Protein AF-A0A4R3KTJ0-F1 (afdb_monomer_lite)

pLDDT: mean 75.49, std 19.58, range [27.88, 95.38]

Sequence (152 aa):
MKSRFAFLLSRRFVFFYEKYPELHIVAAGSLLEFALEEVPSFGVGRVRSVFVYPLSFNEYLRAAGENGLLSLKLKASADRPLPEPVHAKLLDHFKRFLVLGGMPEVIKVYLKSKDLIACGRALDDLITSLKADFAKYKRQYLFYGLRKYSIQ

Structure (mmCIF, N/CA/C/O backbone):
data_AF-A0A4R3KTJ0-F1
#
_entry.id   AF-A0A4R3KTJ0-F1
#
loop_
_atom_site.group_PDB
_atom_site.id
_atom_site.type_symbol
_atom_site.label_atom_id
_atom_site.label_alt_id
_atom_site.label_comp_id
_atom_site.label_asym_id
_atom_site.label_entity_id
_atom_site.label_seq_id
_atom_site.pdbx_PDB_ins_code
_atom_site.Cartn_x
_atom_site.Cartn_y
_atom_site.Cartn_z
_atom_site.occupancy
_atom_site.B_iso_or_equiv
_atom_site.auth_seq_id
_atom_site.auth_comp_id
_atom_site.auth_asym_id
_atom_site.auth_atom_id
_atom_site.pdbx_PDB_model_num
ATOM 1 N N . MET A 1 1 ? -16.068 8.708 31.269 1.00 34.16 1 MET A N 1
ATOM 2 C CA . MET A 1 1 ? -16.993 9.426 30.358 1.00 34.16 1 MET A CA 1
ATOM 3 C C . MET A 1 1 ? -16.898 8.978 28.885 1.00 34.16 1 MET A C 1
ATOM 5 O O . MET A 1 1 ? -17.728 9.418 28.104 1.00 34.16 1 MET A O 1
ATOM 9 N N . LYS A 1 2 ? -15.980 8.066 28.495 1.00 34.94 2 LYS A N 1
ATOM 10 C CA . LYS A 1 2 ? -15.863 7.545 27.111 1.00 34.94 2 LYS A CA 1
ATOM 11 C C . LYS A 1 2 ? -16.347 6.104 26.878 1.00 34.94 2 LYS A C 1
ATOM 13 O O . LYS A 1 2 ? -16.703 5.798 25.757 1.00 34.94 2 LYS A O 1
ATOM 18 N N . SER A 1 3 ? -16.560 5.301 27.924 1.00 27.88 3 SER A N 1
ATOM 19 C CA . SER A 1 3 ? -17.285 4.010 27.825 1.00 27.88 3 SER A CA 1
ATOM 20 C C . SER A 1 3 ? -18.744 4.160 27.331 1.00 27.88 3 SER A C 1
ATOM 22 O O . SER A 1 3 ? -19.376 3.209 26.886 1.00 27.88 3 SER A O 1
ATOM 24 N N . ARG A 1 4 ? -19.283 5.387 27.331 1.00 31.39 4 ARG A N 1
ATOM 25 C CA . ARG A 1 4 ? -20.566 5.713 26.695 1.00 31.39 4 ARG A CA 1
ATOM 26 C C . ARG A 1 4 ? -20.474 5.872 25.170 1.00 31.39 4 ARG A C 1
ATOM 28 O O . ARG A 1 4 ? -21.521 5.886 24.541 1.00 31.39 4 ARG A O 1
ATOM 35 N N . PHE A 1 5 ? -19.289 6.010 24.571 1.00 34.16 5 PHE A N 1
ATOM 36 C CA . PHE A 1 5 ? -19.129 6.404 23.164 1.00 34.16 5 PHE A CA 1
ATOM 37 C C . PHE A 1 5 ? -19.341 5.234 22.189 1.00 34.16 5 PHE A C 1
ATOM 39 O O . PHE A 1 5 ? -20.129 5.381 21.254 1.00 34.16 5 PHE A O 1
ATOM 46 N N . ALA A 1 6 ? -18.774 4.054 22.464 1.00 36.84 6 ALA A N 1
ATOM 47 C CA . ALA A 1 6 ? -19.054 2.835 21.696 1.00 36.84 6 ALA A CA 1
ATOM 48 C C . ALA A 1 6 ? -20.533 2.404 21.811 1.00 36.84 6 ALA A C 1
ATOM 50 O O . ALA A 1 6 ? -21.174 2.062 20.815 1.00 36.84 6 ALA A O 1
ATOM 51 N N . PHE A 1 7 ? -21.126 2.539 23.005 1.00 37.97 7 PHE A N 1
ATOM 52 C CA . PHE A 1 7 ? -22.554 2.279 23.243 1.00 37.97 7 PHE A CA 1
ATOM 53 C C . PHE A 1 7 ? -23.489 3.305 22.568 1.00 37.97 7 PHE A C 1
ATOM 55 O O . PHE A 1 7 ? -24.570 2.954 22.093 1.00 37.97 7 PHE A O 1
ATOM 62 N N . LEU A 1 8 ? -23.095 4.583 22.494 1.00 40.41 8 LEU A N 1
ATOM 63 C CA . LEU A 1 8 ? -23.853 5.613 21.771 1.00 40.41 8 LEU A CA 1
ATOM 64 C C . LEU A 1 8 ? -23.789 5.416 20.254 1.00 40.41 8 LEU A C 1
ATOM 66 O O . LEU A 1 8 ? -24.768 5.722 19.579 1.00 40.41 8 LEU A O 1
ATOM 70 N N . LEU A 1 9 ? -22.674 4.913 19.719 1.00 50.03 9 LEU A N 1
ATOM 71 C CA . LEU A 1 9 ? -22.536 4.613 18.293 1.00 50.03 9 LEU A CA 1
ATOM 72 C C . LEU A 1 9 ? -23.415 3.428 17.881 1.00 50.03 9 LEU A C 1
ATOM 74 O O . LEU A 1 9 ? -24.170 3.565 16.922 1.00 50.03 9 LEU A O 1
ATOM 78 N N . SER A 1 10 ? -23.423 2.322 18.635 1.00 54.62 10 SER A N 1
ATOM 79 C CA . SER A 1 10 ? -24.282 1.169 18.313 1.00 54.62 10 SER A CA 1
ATOM 80 C C . SER A 1 10 ? -25.774 1.523 18.342 1.00 54.62 10 SER A C 1
ATOM 82 O O . SER A 1 10 ? -26.499 1.200 17.401 1.00 54.62 10 SER A O 1
ATOM 84 N N . ARG A 1 11 ? -26.233 2.279 19.350 1.00 53.25 11 ARG A N 1
ATOM 85 C CA . ARG A 1 11 ? -27.620 2.776 19.407 1.00 53.25 11 ARG A CA 1
ATOM 86 C C . ARG A 1 11 ? -27.955 3.758 18.290 1.00 53.25 11 ARG A C 1
ATOM 88 O O . ARG A 1 11 ? -29.089 3.763 17.824 1.00 53.25 11 ARG A O 1
ATOM 95 N N . ARG A 1 12 ? -26.996 4.576 17.847 1.00 57.97 12 ARG A N 1
ATOM 96 C CA . ARG A 1 12 ? -27.197 5.501 16.724 1.00 57.97 12 ARG A CA 1
ATOM 97 C C . ARG A 1 12 ? -27.305 4.766 15.394 1.00 57.97 12 ARG A C 1
ATOM 99 O O . ARG A 1 12 ? -28.206 5.096 14.637 1.00 57.97 12 ARG A O 1
ATOM 106 N N . PHE A 1 13 ? -26.473 3.756 15.127 1.00 62.22 13 PHE A N 1
ATOM 107 C CA . PHE A 1 13 ? -26.614 2.951 13.904 1.00 62.22 13 PHE A CA 1
ATOM 108 C C . PHE A 1 13 ? -27.959 2.222 13.856 1.00 62.22 13 PHE A C 1
ATOM 110 O O . PHE A 1 13 ? -28.608 2.228 12.817 1.00 62.22 13 PHE A O 1
ATOM 117 N N . VAL A 1 14 ? -28.414 1.672 14.987 1.00 63.75 14 VAL A N 1
ATOM 118 C CA . VAL A 1 14 ? -29.754 1.068 15.090 1.00 63.75 14 VAL A CA 1
ATOM 119 C C . VAL A 1 14 ? -30.852 2.114 14.870 1.00 63.75 14 VAL A C 1
ATOM 121 O O . VAL A 1 14 ? -31.761 1.872 14.086 1.00 63.75 14 VAL A O 1
ATOM 124 N N . PHE A 1 15 ? -30.741 3.298 15.481 1.00 65.38 15 PHE A N 1
ATOM 125 C CA . PHE A 1 15 ? -31.699 4.392 15.288 1.00 65.38 15 PHE A CA 1
ATOM 126 C C . PHE A 1 15 ? -31.805 4.831 13.825 1.00 65.38 15 PHE A C 1
ATOM 128 O O . PHE A 1 15 ? -32.910 5.008 13.322 1.00 65.38 15 PHE A O 1
ATOM 135 N N . PHE A 1 16 ? -30.676 5.005 13.134 1.00 66.62 16 PHE A N 1
ATOM 136 C CA . PHE A 1 16 ? -30.691 5.376 11.722 1.00 66.62 16 PHE A CA 1
ATOM 137 C C . PHE A 1 16 ? -31.278 4.268 10.847 1.00 66.62 16 PHE A C 1
ATOM 139 O O . PHE A 1 16 ? -32.068 4.572 9.963 1.00 66.62 16 PHE A O 1
ATOM 146 N N . TYR A 1 17 ? -30.959 3.004 11.136 1.00 66.88 17 TYR A N 1
ATOM 147 C CA . TYR A 1 17 ? -31.537 1.866 10.425 1.00 66.88 17 TYR A CA 1
ATOM 148 C C . TYR A 1 17 ? -33.064 1.777 10.601 1.00 66.88 17 TYR A C 1
ATOM 150 O O . TYR A 1 17 ? -33.771 1.454 9.653 1.00 66.88 17 TYR A O 1
ATOM 158 N N . GLU A 1 18 ? -33.588 2.078 11.794 1.00 67.31 18 GLU A N 1
ATOM 159 C CA . GLU A 1 18 ? -35.033 2.038 12.071 1.00 67.31 18 GLU A CA 1
ATOM 160 C C . GLU A 1 18 ? -35.799 3.258 11.538 1.00 67.31 18 GLU A C 1
ATOM 162 O O . GLU A 1 18 ? -36.952 3.126 11.136 1.00 67.31 18 GLU A O 1
ATOM 167 N N . LYS A 1 19 ? -35.195 4.452 11.566 1.00 73.88 19 LYS A N 1
ATOM 168 C CA . LYS A 1 19 ? -35.871 5.710 11.200 1.00 73.88 19 LYS A CA 1
ATOM 169 C C . LYS A 1 19 ? -35.706 6.100 9.731 1.00 73.88 19 LYS A C 1
ATOM 171 O O . LYS A 1 19 ? -36.577 6.799 9.228 1.00 73.88 19 LYS A O 1
ATOM 176 N N . TYR A 1 20 ? -34.613 5.690 9.086 1.00 76.81 20 TYR A N 1
ATOM 177 C CA . TYR A 1 20 ? -34.241 6.088 7.723 1.00 76.81 20 TYR A CA 1
ATOM 178 C C . TYR A 1 20 ? -33.594 4.908 6.973 1.00 76.81 20 TYR A C 1
ATOM 180 O O . TYR A 1 20 ? -32.378 4.901 6.755 1.00 76.81 20 TYR A O 1
ATOM 188 N N . PRO A 1 21 ? -34.377 3.875 6.609 1.00 73.25 21 PRO A N 1
ATOM 189 C CA . PRO A 1 21 ? -33.859 2.658 5.979 1.00 73.25 21 PRO A CA 1
ATOM 190 C C . PRO A 1 21 ? -33.209 2.897 4.604 1.00 73.25 21 PRO A C 1
ATOM 192 O O . PRO A 1 21 ? -32.404 2.082 4.158 1.00 73.25 21 PRO A O 1
ATOM 195 N N . GLU A 1 22 ? -33.517 4.010 3.938 1.00 80.38 22 GLU A N 1
ATOM 196 C CA . GLU A 1 22 ? -32.898 4.435 2.679 1.00 80.38 22 GLU A CA 1
ATOM 197 C C . GLU A 1 22 ? -31.448 4.938 2.822 1.00 80.38 22 GLU A C 1
ATOM 199 O O . GLU A 1 22 ? -30.750 5.095 1.818 1.00 80.38 22 GLU A O 1
ATOM 204 N N . LEU A 1 23 ? -30.964 5.192 4.045 1.00 77.75 23 LEU A N 1
ATOM 205 C CA . LEU A 1 23 ? -29.636 5.757 4.272 1.00 77.75 23 LEU A CA 1
ATOM 206 C C . LEU A 1 23 ? -28.575 4.665 4.487 1.00 77.75 23 LEU A C 1
ATOM 208 O O . LEU A 1 23 ? -28.553 3.966 5.500 1.00 77.75 23 LEU A O 1
ATOM 212 N N . HIS A 1 24 ? -27.615 4.576 3.567 1.00 78.81 24 HIS A N 1
ATOM 213 C CA . HIS A 1 24 ? -26.441 3.720 3.739 1.00 78.81 24 HIS A CA 1
ATOM 214 C C . HIS A 1 24 ? -25.394 4.400 4.626 1.00 78.81 24 HIS A C 1
ATOM 216 O O . HIS A 1 24 ? -24.855 5.450 4.274 1.00 78.81 24 HIS A O 1
ATOM 222 N N . ILE A 1 25 ? -25.071 3.783 5.764 1.00 77.12 25 ILE A N 1
ATOM 223 C CA . ILE A 1 25 ? -24.090 4.318 6.712 1.00 77.12 25 ILE A CA 1
ATOM 224 C C . ILE A 1 25 ? -22.831 3.457 6.717 1.00 77.12 25 ILE A C 1
ATOM 226 O O . ILE A 1 25 ? -22.893 2.243 6.906 1.00 77.12 25 ILE A O 1
ATOM 230 N N . VAL A 1 26 ? -21.680 4.113 6.571 1.00 79.31 26 VAL A N 1
ATOM 231 C CA . VAL A 1 26 ? -20.355 3.502 6.702 1.00 79.31 26 VAL A CA 1
ATOM 232 C C . VAL A 1 26 ? -19.600 4.219 7.811 1.00 79.31 26 VAL A C 1
ATOM 234 O O . VAL A 1 26 ? -19.523 5.446 7.827 1.00 79.31 26 VAL A O 1
ATOM 237 N N . ALA A 1 27 ? -19.035 3.453 8.738 1.00 74.69 27 ALA A N 1
ATOM 238 C CA . ALA A 1 27 ? -18.188 3.968 9.802 1.00 74.69 27 ALA A CA 1
ATOM 239 C C . ALA A 1 27 ? -16.828 3.276 9.767 1.00 74.69 27 ALA A C 1
ATOM 241 O O . ALA A 1 27 ? -16.744 2.070 9.540 1.00 74.69 27 ALA A O 1
ATOM 242 N N . ALA A 1 28 ? -15.771 4.049 10.001 1.00 75.56 28 ALA A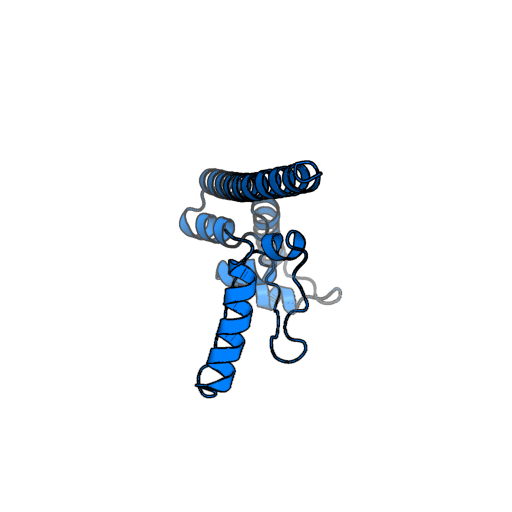 N 1
ATOM 243 C CA . ALA A 1 28 ? -14.403 3.563 10.101 1.00 75.56 28 ALA A CA 1
ATOM 244 C C . ALA A 1 28 ? -13.864 3.866 11.501 1.00 75.56 28 ALA A C 1
ATOM 246 O O . ALA A 1 28 ? -14.146 4.921 12.069 1.00 75.56 28 ALA A O 1
ATOM 247 N N . GLY A 1 29 ? -13.091 2.936 12.050 1.00 70.62 29 GLY A N 1
ATOM 248 C CA . GLY A 1 29 ? -12.498 3.052 13.375 1.00 70.62 29 GLY A CA 1
ATOM 249 C C . GLY A 1 29 ? -11.267 2.164 13.494 1.00 70.62 29 GLY A C 1
ATOM 250 O O . GLY A 1 29 ? -11.078 1.239 12.702 1.00 70.62 29 GLY A O 1
ATOM 251 N N . SER A 1 30 ? -10.414 2.463 14.470 1.00 66.88 30 SER A N 1
ATOM 252 C CA . SER A 1 30 ? -9.237 1.640 14.744 1.00 66.88 30 SER A CA 1
ATOM 253 C C . SER A 1 30 ? -9.656 0.328 15.403 1.00 66.88 30 SER A C 1
ATOM 255 O O . SER A 1 30 ? -10.422 0.329 16.367 1.00 66.88 30 SER A O 1
ATOM 257 N N . LEU A 1 31 ? -9.096 -0.792 14.935 1.00 67.56 31 LEU A N 1
ATOM 258 C CA . LEU A 1 31 ? -9.284 -2.112 15.551 1.00 67.56 31 LEU A CA 1
ATOM 259 C C . LEU A 1 31 ? -8.884 -2.117 17.038 1.00 67.56 31 LEU A C 1
ATOM 261 O O . LEU A 1 31 ? -9.398 -2.908 17.824 1.00 67.56 31 LEU A O 1
ATOM 265 N N . LEU A 1 32 ? -7.976 -1.216 17.422 1.00 64.06 32 LEU A N 1
ATOM 266 C CA . LEU A 1 32 ? -7.466 -1.093 18.779 1.00 64.06 32 LEU A CA 1
ATOM 267 C C . LEU A 1 32 ? -8.564 -0.776 19.800 1.00 64.06 32 LEU A C 1
ATOM 269 O O . LEU A 1 32 ? -8.533 -1.300 20.905 1.00 64.06 32 LEU A O 1
ATOM 273 N N . GLU A 1 33 ? -9.545 0.045 19.432 1.00 61.50 33 GLU A N 1
ATOM 274 C CA . GLU A 1 33 ? -10.664 0.396 20.313 1.00 61.50 33 GLU A CA 1
ATOM 275 C C . GLU A 1 33 ? -11.550 -0.831 20.591 1.00 61.50 33 GLU A C 1
ATOM 277 O O . GLU A 1 33 ? -11.966 -1.065 21.723 1.00 61.50 33 GLU A O 1
ATOM 282 N N . PHE A 1 34 ? -11.732 -1.677 19.573 1.00 58.75 34 PHE A N 1
ATOM 283 C CA . PHE A 1 34 ? -12.480 -2.934 19.647 1.00 58.75 34 PHE A CA 1
ATOM 284 C C . PHE A 1 34 ? -11.765 -4.028 20.444 1.00 58.75 34 PHE A C 1
ATOM 286 O O . PHE A 1 34 ? -12.411 -4.800 21.141 1.00 58.75 34 PHE A O 1
ATOM 293 N N . ALA A 1 35 ? -10.440 -4.124 20.311 1.00 58.41 35 ALA A N 1
ATOM 294 C CA . ALA A 1 35 ? -9.639 -5.123 21.017 1.00 58.41 35 ALA A CA 1
ATOM 295 C C . ALA A 1 35 ? -9.481 -4.804 22.512 1.00 58.41 35 ALA A C 1
ATOM 297 O O . ALA A 1 35 ? -9.119 -5.679 23.294 1.00 58.41 35 ALA A O 1
ATOM 298 N N . LEU A 1 36 ? -9.703 -3.543 22.890 1.00 54.62 36 LEU A N 1
ATOM 299 C CA . LEU A 1 36 ? -9.472 -3.045 24.234 1.00 54.62 36 LEU A CA 1
ATOM 300 C C . LEU A 1 36 ? -10.777 -2.919 25.048 1.00 54.62 36 LEU A C 1
ATOM 302 O O . LEU A 1 36 ? -10.821 -3.300 26.222 1.00 54.62 36 LEU A O 1
ATOM 306 N N . GLU A 1 37 ? -11.875 -2.435 24.481 1.00 53.88 37 GLU A N 1
ATOM 307 C CA . GLU A 1 37 ? -13.138 -2.454 25.223 1.00 53.88 37 GLU A CA 1
ATOM 308 C C . GLU A 1 37 ? -13.731 -3.878 25.252 1.00 53.88 37 GLU A C 1
ATOM 310 O O . GLU A 1 37 ? -13.880 -4.516 24.214 1.00 53.88 37 GLU A O 1
ATOM 315 N N . GLU A 1 38 ? -14.116 -4.382 26.436 1.00 46.28 38 GLU A N 1
ATOM 316 C CA . GLU A 1 38 ? -15.081 -5.489 26.541 1.00 46.28 38 GLU A CA 1
ATOM 317 C C . GLU A 1 38 ? -16.416 -4.966 26.005 1.00 46.28 38 GLU A C 1
ATOM 319 O O . GLU A 1 38 ? -17.259 -4.472 26.759 1.00 46.28 38 GLU A O 1
ATOM 324 N N . VAL A 1 39 ? -16.582 -4.946 24.681 1.00 52.50 39 VAL A N 1
ATOM 325 C CA . VAL A 1 39 ? -17.787 -4.360 24.108 1.00 52.50 39 VAL A CA 1
ATOM 326 C C . VAL A 1 39 ? -18.948 -5.325 24.346 1.00 52.50 39 VAL A C 1
ATOM 328 O O . VAL A 1 39 ? -18.897 -6.464 23.871 1.00 52.50 39 VAL A O 1
ATOM 331 N N . PRO A 1 40 ? -20.018 -4.909 25.051 1.00 48.59 40 PRO A N 1
ATOM 332 C CA . PRO A 1 40 ? -21.193 -5.747 25.183 1.00 48.59 40 PRO A CA 1
ATOM 333 C C . PRO A 1 40 ? -21.805 -5.940 23.795 1.00 48.59 40 PRO A C 1
ATOM 335 O O . PRO A 1 40 ? -21.995 -4.964 23.074 1.00 48.59 40 PRO A O 1
ATOM 338 N N . SER A 1 41 ? -22.077 -7.204 23.446 1.00 47.72 41 SER A N 1
ATOM 339 C CA . SER A 1 41 ? -22.847 -7.689 22.287 1.00 47.72 41 SER A CA 1
ATOM 340 C C . SER A 1 41 ? -23.190 -6.594 21.258 1.00 47.72 41 SER A C 1
ATOM 342 O O . SER A 1 41 ? -24.250 -5.960 21.316 1.00 47.72 41 SER A O 1
ATOM 344 N N . PHE A 1 42 ? -22.294 -6.374 20.292 1.00 54.72 42 PHE A N 1
ATOM 345 C CA . PHE A 1 42 ? -22.628 -5.626 19.080 1.00 54.72 42 PHE A CA 1
ATOM 346 C C . PHE A 1 42 ? -23.795 -6.332 18.386 1.00 54.72 42 PHE A C 1
ATOM 348 O O . PHE A 1 42 ? -23.750 -7.547 18.222 1.00 54.72 42 PHE A O 1
ATOM 355 N N . GLY A 1 43 ? -24.839 -5.582 18.014 1.00 50.16 43 GLY A N 1
ATOM 356 C CA . GLY A 1 43 ? -26.089 -6.112 17.460 1.00 50.16 43 GLY A CA 1
ATOM 357 C C . GLY A 1 43 ? -25.858 -7.137 16.349 1.00 50.16 43 GLY A C 1
ATOM 358 O O . GLY A 1 43 ? -25.623 -6.779 15.193 1.00 50.16 43 GLY A O 1
ATOM 359 N N . VAL A 1 44 ? -25.924 -8.415 16.721 1.00 49.94 44 VAL A N 1
ATOM 360 C CA . VAL A 1 44 ? -25.616 -9.542 15.842 1.00 49.94 44 VAL A CA 1
ATOM 361 C C . VAL A 1 44 ? -26.614 -9.528 14.680 1.00 49.94 44 VAL A C 1
ATOM 363 O O . VAL A 1 44 ? -27.822 -9.414 14.891 1.00 49.94 44 VAL A O 1
ATOM 366 N N . GLY A 1 45 ? -26.107 -9.564 13.445 1.00 57.41 45 GLY A N 1
ATOM 367 C CA . GLY A 1 45 ? -26.915 -9.632 12.219 1.00 57.41 45 GLY A CA 1
ATOM 368 C C . GLY A 1 45 ? -27.282 -8.302 11.540 1.00 57.41 45 GLY A C 1
ATOM 369 O O . GLY A 1 45 ? -27.848 -8.348 10.454 1.00 57.41 45 GLY A O 1
ATOM 370 N N . ARG A 1 46 ? -26.956 -7.128 12.112 1.00 62.75 46 ARG A N 1
ATOM 371 C CA . ARG A 1 46 ? -27.291 -5.806 11.513 1.00 62.75 46 ARG A CA 1
ATOM 372 C C . ARG A 1 46 ? -26.089 -4.967 11.074 1.00 62.75 46 ARG A C 1
ATOM 374 O O . ARG A 1 46 ? -26.263 -3.937 10.433 1.00 62.75 46 ARG A O 1
ATOM 381 N N . VAL A 1 47 ? -24.875 -5.394 11.412 1.00 65.25 47 VAL A N 1
ATOM 382 C CA . VAL A 1 47 ? -23.629 -4.693 11.078 1.00 65.25 47 VAL A CA 1
ATOM 383 C C . VAL A 1 47 ? -22.690 -5.669 10.380 1.00 65.25 47 VAL A C 1
ATOM 385 O O . VAL A 1 47 ? -22.459 -6.771 10.877 1.00 65.25 47 VAL A O 1
ATOM 388 N N . ARG A 1 48 ? -22.142 -5.261 9.231 1.00 67.25 48 ARG A N 1
ATOM 389 C CA . ARG A 1 48 ? -21.067 -5.982 8.543 1.00 67.25 48 ARG A CA 1
ATOM 390 C C . ARG A 1 48 ? -19.753 -5.243 8.774 1.00 67.25 48 ARG A C 1
ATOM 392 O O . ARG A 1 48 ? -19.602 -4.109 8.330 1.00 67.25 48 ARG A O 1
ATOM 399 N N . SER A 1 49 ? -18.805 -5.910 9.421 1.00 70.88 49 SER A N 1
ATOM 400 C CA . SER A 1 49 ? -17.439 -5.408 9.580 1.00 70.88 49 SER A CA 1
ATOM 401 C C . SER A 1 49 ? -16.571 -5.845 8.402 1.00 70.88 49 SER A C 1
ATOM 403 O O . SER A 1 49 ? -16.640 -6.996 7.972 1.00 70.88 49 SER A O 1
ATOM 405 N N . VAL A 1 50 ? -15.747 -4.932 7.889 1.00 77.50 50 VAL A N 1
ATOM 406 C CA . VAL A 1 50 ? -14.736 -5.207 6.860 1.00 77.50 50 VAL A CA 1
ATOM 407 C C . VAL A 1 50 ? -13.386 -4.748 7.393 1.00 77.50 50 VAL A C 1
ATOM 409 O O . VAL A 1 50 ? -13.259 -3.617 7.861 1.00 77.50 50 VAL A O 1
ATOM 412 N N . PHE A 1 51 ? -12.384 -5.622 7.330 1.00 77.62 51 PHE A N 1
ATOM 413 C CA . PHE A 1 51 ? -11.020 -5.297 7.736 1.00 77.62 51 PHE A CA 1
ATOM 414 C C . PHE A 1 51 ? -10.227 -4.776 6.540 1.00 77.62 51 PHE A C 1
ATOM 416 O O . PHE A 1 51 ? -10.241 -5.377 5.466 1.00 77.62 51 PHE A O 1
ATOM 423 N N . VAL A 1 52 ? -9.541 -3.651 6.737 1.00 83.25 52 VAL A N 1
ATOM 424 C CA . VAL A 1 52 ? -8.676 -3.034 5.729 1.00 83.25 52 VAL A CA 1
ATOM 425 C C . VAL A 1 52 ? -7.226 -3.313 6.100 1.00 83.25 52 VAL A C 1
ATOM 427 O O . VAL A 1 52 ? -6.825 -3.104 7.245 1.00 83.25 52 VAL A O 1
ATOM 430 N N . TYR A 1 53 ? -6.449 -3.776 5.126 1.00 87.12 53 TYR A N 1
ATOM 431 C CA . TYR A 1 53 ? -5.044 -4.139 5.291 1.00 87.12 53 TYR A CA 1
ATOM 432 C C . TYR A 1 53 ? -4.131 -3.184 4.512 1.00 87.12 53 TYR A C 1
ATOM 434 O O . TYR A 1 53 ? -4.605 -2.471 3.622 1.00 87.12 53 TYR A O 1
ATOM 442 N N . PRO A 1 54 ? -2.822 -3.159 4.827 1.00 90.94 54 PRO A N 1
ATOM 443 C CA . PRO A 1 54 ? -1.834 -2.482 3.996 1.00 90.94 54 PRO A CA 1
ATOM 444 C C . PRO A 1 54 ? -1.875 -2.983 2.546 1.00 90.94 54 PRO A C 1
ATOM 446 O O . PRO A 1 54 ? -2.242 -4.128 2.282 1.00 90.94 54 PRO A O 1
ATOM 449 N N . LEU A 1 55 ? -1.457 -2.125 1.618 1.00 93.25 55 LEU A N 1
ATOM 450 C CA . LEU A 1 55 ? -1.416 -2.424 0.192 1.00 93.25 55 LEU A CA 1
ATOM 451 C C . LEU A 1 55 ? -0.518 -3.631 -0.086 1.00 93.25 55 LEU A C 1
ATOM 453 O O . LEU A 1 55 ? 0.617 -3.720 0.389 1.00 93.25 55 LEU A O 1
ATOM 457 N N . SER A 1 56 ? -1.014 -4.530 -0.926 1.00 94.69 56 SER A N 1
ATOM 458 C CA . SER A 1 56 ? -0.227 -5.597 -1.529 1.00 94.69 56 SER A CA 1
ATOM 459 C C . SER A 1 56 ? 0.728 -5.050 -2.594 1.00 94.69 56 SER A C 1
ATOM 461 O O . SER A 1 56 ? 0.535 -3.964 -3.147 1.00 94.69 56 SER A O 1
ATOM 463 N N . PHE A 1 57 ? 1.731 -5.845 -2.971 1.00 94.69 57 PHE A N 1
ATOM 464 C CA . PHE A 1 57 ? 2.657 -5.462 -4.041 1.00 94.69 57 PHE A CA 1
ATOM 465 C C . PHE A 1 57 ? 1.943 -5.183 -5.378 1.00 94.69 57 PHE A C 1
ATOM 467 O O . PHE A 1 57 ? 2.316 -4.268 -6.110 1.00 94.69 57 PHE A O 1
ATOM 474 N N . ASN A 1 58 ? 0.880 -5.931 -5.689 1.00 94.75 58 ASN A N 1
ATOM 475 C CA . ASN A 1 58 ? 0.096 -5.712 -6.907 1.00 94.75 58 ASN A CA 1
ATOM 476 C C . ASN A 1 58 ? -0.622 -4.351 -6.881 1.00 94.75 58 ASN A C 1
ATOM 478 O O . ASN A 1 58 ? -0.665 -3.653 -7.894 1.00 94.75 58 ASN A O 1
ATOM 482 N N . GLU A 1 59 ? -1.174 -3.966 -5.729 1.00 94.56 59 GLU A N 1
ATOM 483 C CA . GLU A 1 59 ? -1.829 -2.667 -5.552 1.00 94.56 59 GLU A CA 1
ATOM 484 C C . GLU A 1 59 ? -0.818 -1.523 -5.561 1.00 94.56 59 GLU A C 1
ATOM 486 O O . GLU A 1 59 ? -1.096 -0.479 -6.146 1.00 94.56 59 GLU A O 1
ATOM 491 N N . TYR A 1 60 ? 0.380 -1.736 -5.009 1.00 95.38 60 TYR A N 1
ATOM 492 C CA . TYR A 1 60 ? 1.498 -0.807 -5.152 1.00 95.38 60 TYR A CA 1
ATOM 493 C C . TYR A 1 60 ? 1.863 -0.580 -6.626 1.00 95.38 60 TYR A C 1
ATOM 495 O O . TYR A 1 60 ? 1.967 0.570 -7.048 1.00 95.38 60 TYR A O 1
ATOM 503 N N . LEU A 1 61 ? 2.006 -1.642 -7.431 1.00 94.81 61 LEU A N 1
ATOM 504 C CA . LEU A 1 61 ? 2.300 -1.509 -8.866 1.00 94.81 61 LEU A CA 1
ATOM 505 C C . LEU A 1 61 ? 1.203 -0.720 -9.592 1.00 94.81 61 LEU A C 1
ATOM 507 O O . LEU A 1 61 ? 1.506 0.152 -10.406 1.00 94.81 61 LEU A O 1
ATOM 511 N N . ARG A 1 62 ? -0.069 -0.972 -9.258 1.00 94.50 62 ARG A N 1
ATOM 512 C CA . ARG A 1 62 ? -1.201 -0.204 -9.793 1.00 94.50 62 ARG A CA 1
ATOM 513 C C . ARG A 1 62 ? -1.140 1.268 -9.370 1.00 94.50 62 ARG A C 1
ATOM 515 O O . ARG A 1 62 ? -1.305 2.141 -10.217 1.00 94.50 62 ARG A O 1
ATOM 522 N N . ALA A 1 63 ? -0.863 1.552 -8.097 1.00 92.88 63 ALA A N 1
ATOM 523 C CA . ALA A 1 63 ? -0.721 2.913 -7.577 1.00 92.88 63 ALA A CA 1
ATOM 524 C C . ALA A 1 63 ? 0.476 3.657 -8.196 1.00 92.88 63 ALA A C 1
ATOM 526 O O . ALA A 1 63 ? 0.407 4.862 -8.417 1.00 92.88 63 ALA A O 1
ATOM 527 N N . ALA A 1 64 ? 1.550 2.938 -8.528 1.00 91.62 64 ALA A N 1
ATOM 528 C CA . ALA A 1 64 ? 2.724 3.473 -9.210 1.00 91.62 64 ALA A CA 1
ATOM 529 C C . ALA A 1 64 ? 2.508 3.733 -10.715 1.00 91.62 64 ALA A C 1
ATOM 531 O O . ALA A 1 64 ? 3.417 4.241 -11.367 1.00 91.62 64 ALA A O 1
ATOM 532 N N . GLY A 1 65 ? 1.338 3.393 -11.271 1.00 93.56 65 GLY A N 1
ATOM 533 C CA . GLY A 1 65 ? 1.026 3.535 -12.698 1.00 93.56 65 GLY A CA 1
ATOM 534 C C . GLY A 1 65 ? 1.542 2.389 -13.577 1.00 93.56 65 GLY A C 1
ATOM 535 O O . GLY A 1 65 ? 1.379 2.412 -14.794 1.00 93.56 65 GLY A O 1
ATOM 536 N N . GLU A 1 66 ? 2.111 1.341 -12.983 1.00 93.69 66 GLU A N 1
ATOM 537 C CA . GLU A 1 66 ? 2.776 0.227 -13.669 1.00 93.69 66 GLU A CA 1
ATOM 538 C C . GLU A 1 66 ? 1.788 -0.906 -14.027 1.00 93.69 66 GLU A C 1
ATOM 540 O O . GLU A 1 66 ? 2.048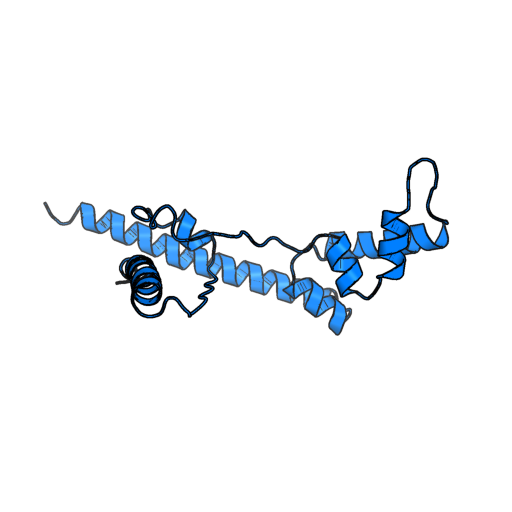 -2.095 -13.826 1.00 93.69 66 GLU A O 1
ATOM 545 N N . ASN A 1 67 ? 0.624 -0.548 -14.587 1.00 93.62 67 ASN A N 1
ATOM 546 C CA . ASN A 1 67 ? -0.436 -1.504 -14.953 1.00 93.62 67 ASN A CA 1
ATOM 547 C C . ASN A 1 67 ? 0.011 -2.514 -16.026 1.00 93.62 67 ASN A C 1
ATOM 549 O O . ASN A 1 67 ? -0.422 -3.671 -16.017 1.00 93.62 67 ASN A O 1
ATOM 553 N N . GLY A 1 68 ? 0.896 -2.095 -16.938 1.00 91.31 68 GLY A N 1
ATOM 554 C CA . GLY A 1 68 ? 1.493 -2.980 -17.942 1.00 91.31 68 GLY A CA 1
ATOM 555 C C . GLY A 1 68 ? 2.380 -4.049 -17.301 1.00 91.31 68 GLY A C 1
ATOM 556 O O . GLY A 1 68 ? 2.226 -5.235 -17.588 1.00 91.31 68 GLY A O 1
ATOM 557 N N . LEU A 1 69 ? 3.236 -3.645 -16.358 1.00 91.44 69 LEU A N 1
ATOM 558 C CA . LEU A 1 69 ? 4.085 -4.558 -15.589 1.00 91.44 69 LEU A CA 1
ATOM 559 C C . LEU A 1 69 ? 3.260 -5.536 -14.755 1.00 91.44 69 LEU A C 1
ATOM 561 O O . LEU A 1 69 ? 3.551 -6.730 -14.750 1.00 91.44 69 LEU A O 1
ATOM 565 N N . LEU A 1 70 ? 2.201 -5.050 -14.103 1.00 94.19 70 LEU A N 1
ATOM 566 C CA . LEU A 1 70 ? 1.268 -5.900 -13.368 1.00 94.19 70 LEU A CA 1
ATOM 567 C C . LEU A 1 70 ? 0.627 -6.949 -14.289 1.00 94.19 70 LEU A C 1
ATOM 569 O O . LEU A 1 70 ? 0.583 -8.126 -13.943 1.00 94.19 70 LEU A O 1
ATOM 573 N N . SER A 1 71 ? 0.181 -6.543 -15.479 1.00 93.31 71 SER A N 1
ATOM 574 C CA . SER A 1 71 ? -0.449 -7.449 -16.446 1.00 93.31 71 SER A CA 1
ATOM 575 C C . SER A 1 71 ? 0.513 -8.528 -16.943 1.00 93.31 71 SER A C 1
ATOM 577 O O . SER A 1 71 ? 0.120 -9.686 -17.068 1.00 93.31 71 SER A O 1
ATOM 579 N N . LEU A 1 72 ? 1.776 -8.174 -17.199 1.00 91.81 72 LEU A N 1
ATOM 580 C CA . LEU A 1 72 ? 2.815 -9.136 -17.577 1.00 91.81 72 LEU A CA 1
ATOM 581 C C . LEU A 1 72 ? 3.128 -10.096 -16.427 1.00 91.81 72 LEU A C 1
ATOM 583 O O . LEU A 1 72 ? 3.166 -11.305 -16.634 1.00 91.81 72 LEU A O 1
ATOM 587 N N . LYS A 1 73 ? 3.260 -9.576 -15.202 1.00 92.06 73 LYS A N 1
ATOM 588 C CA . LYS A 1 73 ? 3.492 -10.371 -13.990 1.00 92.06 73 LYS A CA 1
ATOM 589 C C . LYS A 1 73 ? 2.370 -11.375 -13.722 1.00 92.06 73 LYS A C 1
ATOM 591 O O . LYS A 1 73 ? 2.650 -12.475 -13.268 1.00 92.06 73 LYS A O 1
ATOM 596 N N . LEU A 1 74 ? 1.116 -11.016 -14.000 1.00 91.69 74 LEU A N 1
ATOM 597 C CA . LEU A 1 74 ? -0.038 -11.913 -13.842 1.00 91.69 74 LEU A CA 1
ATOM 598 C C . LEU A 1 74 ? -0.120 -12.999 -14.925 1.00 91.69 74 LEU A C 1
ATOM 600 O O . LEU A 1 74 ? -0.716 -14.042 -14.685 1.00 91.69 74 LEU A O 1
ATOM 604 N N . LYS A 1 75 ? 0.457 -12.758 -16.107 1.00 89.94 75 LYS A N 1
ATOM 605 C CA . LYS A 1 75 ? 0.509 -13.728 -17.215 1.00 89.94 75 LYS A CA 1
ATOM 606 C C . LYS A 1 75 ? 1.720 -14.660 -17.146 1.00 89.94 75 LYS A C 1
ATOM 608 O O . LYS A 1 75 ? 1.764 -15.634 -17.893 1.00 89.94 75 LYS A O 1
ATOM 613 N N . ALA A 1 76 ? 2.700 -14.338 -16.308 1.00 89.31 76 ALA A N 1
ATOM 614 C CA . ALA A 1 76 ? 3.903 -15.132 -16.140 1.00 89.31 76 ALA A CA 1
ATOM 615 C C . ALA A 1 76 ? 3.602 -16.435 -15.388 1.00 89.31 76 ALA A C 1
ATOM 617 O O . ALA A 1 76 ? 2.883 -16.439 -14.388 1.00 89.31 76 ALA A O 1
ATOM 618 N N . SER A 1 77 ? 4.192 -17.530 -15.853 1.00 87.00 77 SER A N 1
ATOM 619 C CA . SER A 1 77 ? 4.156 -18.843 -15.203 1.00 87.00 77 SER A CA 1
ATOM 620 C C . SER A 1 77 ? 5.541 -19.487 -15.268 1.00 87.00 77 SER A C 1
ATOM 622 O O . SER A 1 77 ? 6.433 -18.965 -15.937 1.00 87.00 77 SER A O 1
ATOM 624 N N . ALA A 1 78 ? 5.737 -20.621 -14.591 1.00 82.75 78 ALA A N 1
ATOM 625 C CA . ALA A 1 78 ? 6.997 -21.368 -14.672 1.00 82.75 78 ALA A CA 1
ATOM 626 C C . ALA A 1 78 ? 7.352 -21.745 -16.126 1.00 82.75 78 ALA A C 1
ATOM 628 O O . ALA A 1 78 ? 8.509 -21.650 -16.522 1.00 82.75 78 ALA A O 1
ATOM 629 N N . ASP A 1 79 ? 6.340 -22.068 -16.938 1.00 86.56 79 ASP A N 1
ATOM 630 C CA . ASP A 1 79 ? 6.501 -22.423 -18.355 1.00 86.56 79 ASP A CA 1
ATOM 631 C C . ASP A 1 79 ? 6.681 -21.205 -19.276 1.00 86.56 79 ASP A C 1
ATOM 633 O O . ASP A 1 79 ? 7.075 -21.339 -20.434 1.00 86.56 79 ASP A O 1
ATOM 637 N N . ARG A 1 80 ? 6.346 -20.003 -18.791 1.00 86.62 80 ARG A N 1
ATOM 638 C CA . ARG A 1 80 ? 6.421 -18.738 -19.536 1.00 86.62 80 ARG A CA 1
ATOM 639 C C . ARG A 1 80 ? 7.070 -17.665 -18.662 1.00 86.62 80 ARG A C 1
ATOM 641 O O . ARG A 1 80 ? 6.357 -16.806 -18.123 1.00 86.62 80 ARG A O 1
ATOM 648 N N . PRO A 1 81 ? 8.405 -17.719 -18.500 1.00 88.00 81 PRO A N 1
ATOM 649 C CA . PRO A 1 81 ? 9.122 -16.745 -17.700 1.00 88.00 81 PRO A CA 1
ATOM 650 C C . PRO A 1 81 ? 9.027 -15.349 -18.317 1.00 88.00 81 PRO A C 1
ATOM 652 O O . PRO A 1 81 ? 8.814 -15.166 -19.518 1.00 88.00 81 PRO A O 1
ATOM 655 N N . LEU A 1 82 ? 9.186 -14.344 -17.462 1.00 91.06 82 LEU A N 1
ATOM 656 C CA . LEU A 1 82 ? 9.215 -12.954 -17.893 1.00 91.06 82 LEU A CA 1
ATOM 657 C C . LEU A 1 82 ? 10.490 -12.680 -18.701 1.00 91.06 82 LEU A C 1
ATOM 659 O O . LEU A 1 82 ? 11.554 -13.170 -18.326 1.00 91.06 82 LEU A O 1
ATOM 663 N N . PRO A 1 83 ? 10.420 -11.842 -19.750 1.00 90.25 83 PRO A N 1
ATOM 664 C CA . PRO A 1 83 ? 11.619 -11.330 -20.398 1.00 90.25 83 PRO A CA 1
ATOM 665 C C . PRO A 1 83 ? 12.516 -10.607 -19.387 1.00 90.25 83 PRO A C 1
ATOM 667 O O . PRO A 1 83 ? 12.014 -9.844 -18.556 1.00 90.25 83 PRO A O 1
ATOM 670 N N . GLU A 1 84 ? 13.832 -10.786 -19.501 1.00 91.44 84 GLU A N 1
ATOM 671 C CA . GLU A 1 84 ? 14.820 -10.252 -18.550 1.00 91.44 84 GLU A CA 1
ATOM 672 C C . GLU A 1 84 ? 14.648 -8.751 -18.233 1.00 91.44 84 GLU A C 1
ATOM 674 O O . GLU A 1 84 ? 14.622 -8.390 -17.055 1.00 91.44 84 GLU A O 1
ATOM 679 N N . PRO A 1 85 ? 14.400 -7.852 -19.212 1.00 91.31 85 PRO A N 1
ATOM 680 C CA . PRO A 1 85 ? 14.208 -6.428 -18.915 1.00 91.31 85 PRO A CA 1
ATOM 681 C C . PRO A 1 85 ? 12.969 -6.152 -18.049 1.00 91.31 85 PRO A C 1
ATOM 683 O O . PRO A 1 85 ? 12.967 -5.257 -17.201 1.00 91.31 85 PRO A O 1
ATOM 686 N N . VAL A 1 86 ? 11.901 -6.930 -18.248 1.00 92.56 86 VAL A N 1
ATOM 687 C CA . VAL A 1 86 ? 10.658 -6.818 -17.473 1.00 92.56 86 VAL A CA 1
ATOM 688 C C . VAL A 1 86 ? 10.871 -7.376 -16.072 1.00 92.56 86 VAL A C 1
ATOM 690 O O . VAL A 1 86 ? 10.427 -6.769 -15.095 1.00 92.56 86 VAL A O 1
ATOM 693 N N . HIS A 1 87 ? 11.575 -8.505 -15.968 1.00 93.44 87 HIS A N 1
ATOM 694 C CA . HIS A 1 87 ? 11.926 -9.113 -14.693 1.00 93.44 87 HIS A CA 1
ATOM 695 C C . HIS A 1 87 ? 12.790 -8.174 -13.840 1.00 93.44 87 HIS A C 1
ATOM 697 O O . HIS A 1 87 ? 12.442 -7.905 -12.690 1.00 93.44 87 HIS A O 1
ATOM 703 N N . ALA A 1 88 ? 13.837 -7.582 -14.420 1.00 94.44 88 ALA A N 1
ATOM 704 C CA . ALA A 1 88 ? 14.702 -6.617 -13.747 1.00 94.44 88 ALA A CA 1
ATOM 705 C C . ALA A 1 88 ? 13.925 -5.387 -13.246 1.00 94.44 88 ALA A C 1
ATOM 707 O O . ALA A 1 88 ? 14.088 -4.973 -12.095 1.00 94.44 88 ALA A O 1
ATOM 708 N N . LYS A 1 89 ? 13.017 -4.836 -14.066 1.00 94.75 89 LYS A N 1
ATOM 709 C CA . LYS A 1 89 ? 12.171 -3.704 -13.655 1.00 94.75 89 LYS A CA 1
ATOM 710 C C . LYS A 1 89 ? 11.225 -4.086 -12.509 1.00 94.75 89 LYS A C 1
ATOM 712 O O . LYS A 1 89 ? 11.069 -3.319 -11.559 1.00 94.75 89 LYS A O 1
ATOM 717 N N . LEU A 1 90 ? 10.616 -5.273 -12.560 1.00 94.56 90 LEU A N 1
ATOM 718 C CA . LEU A 1 90 ? 9.776 -5.786 -11.472 1.00 94.56 90 LEU A CA 1
ATOM 719 C C . LEU A 1 90 ? 10.571 -5.999 -10.182 1.00 94.56 90 LEU A C 1
ATOM 721 O O . LEU A 1 90 ? 10.081 -5.634 -9.115 1.00 94.56 90 LEU A O 1
ATOM 725 N N . LEU A 1 91 ? 11.790 -6.534 -10.272 1.00 94.62 91 LEU A N 1
ATOM 726 C CA . LEU A 1 91 ? 12.686 -6.689 -9.128 1.00 94.62 91 LEU A CA 1
ATOM 727 C C . LEU A 1 91 ? 13.036 -5.345 -8.493 1.00 94.62 91 LEU A C 1
ATOM 729 O O . LEU A 1 91 ? 13.045 -5.237 -7.271 1.00 94.62 91 LEU A O 1
ATOM 733 N N . ASP A 1 92 ? 13.286 -4.312 -9.292 1.00 94.88 92 ASP A N 1
ATOM 734 C CA . ASP A 1 92 ? 13.573 -2.977 -8.772 1.00 94.88 92 ASP A CA 1
ATOM 735 C C . ASP A 1 92 ? 12.363 -2.364 -8.039 1.00 94.88 92 ASP A C 1
ATOM 737 O O . ASP A 1 92 ? 12.494 -1.796 -6.952 1.00 94.88 92 ASP A O 1
ATOM 741 N N . HIS A 1 93 ? 11.153 -2.545 -8.573 1.00 94.88 93 HIS A N 1
ATOM 742 C CA . HIS A 1 93 ? 9.920 -2.181 -7.866 1.00 94.88 93 HIS A CA 1
ATOM 743 C C . HIS A 1 93 ? 9.720 -2.992 -6.586 1.00 94.88 93 HIS A C 1
ATOM 745 O O . HIS A 1 93 ? 9.297 -2.444 -5.568 1.00 94.88 93 HIS A O 1
ATOM 751 N N . PHE A 1 94 ? 10.030 -4.285 -6.622 1.00 94.88 94 PHE A N 1
ATOM 752 C CA . PHE A 1 94 ? 9.895 -5.164 -5.471 1.00 94.88 94 PHE A CA 1
ATOM 753 C C . PHE A 1 94 ? 10.861 -4.774 -4.351 1.00 94.88 94 PHE A C 1
ATOM 755 O O . PHE A 1 94 ? 10.435 -4.622 -3.212 1.00 94.88 94 PHE A O 1
ATOM 762 N N . LYS A 1 95 ? 12.130 -4.494 -4.673 1.00 94.56 95 LYS A N 1
ATOM 763 C CA . LYS A 1 95 ? 13.124 -3.984 -3.713 1.00 94.56 95 LYS A CA 1
ATOM 764 C C . LYS A 1 95 ? 12.654 -2.693 -3.046 1.00 94.56 95 LYS A C 1
ATOM 766 O O . LYS A 1 95 ? 12.725 -2.575 -1.827 1.00 94.56 95 LYS A O 1
ATOM 771 N N . ARG A 1 96 ? 12.115 -1.749 -3.824 1.00 92.25 96 ARG A N 1
ATOM 772 C CA . ARG A 1 96 ? 11.538 -0.508 -3.281 1.00 92.25 96 ARG A CA 1
ATOM 773 C C . ARG A 1 96 ? 10.358 -0.787 -2.353 1.00 92.25 96 ARG A C 1
ATOM 775 O O . ARG A 1 96 ? 10.294 -0.222 -1.266 1.00 92.25 96 ARG A O 1
ATOM 782 N N . PHE A 1 97 ? 9.457 -1.685 -2.745 1.00 94.50 97 PHE A N 1
ATOM 783 C CA . PHE A 1 97 ? 8.321 -2.082 -1.916 1.00 94.50 97 PHE A CA 1
ATOM 784 C C . PHE A 1 97 ? 8.747 -2.764 -0.607 1.00 94.50 97 PHE A C 1
ATOM 786 O O . PHE A 1 97 ? 8.128 -2.517 0.420 1.00 94.50 97 PHE A O 1
ATOM 793 N N . LEU A 1 9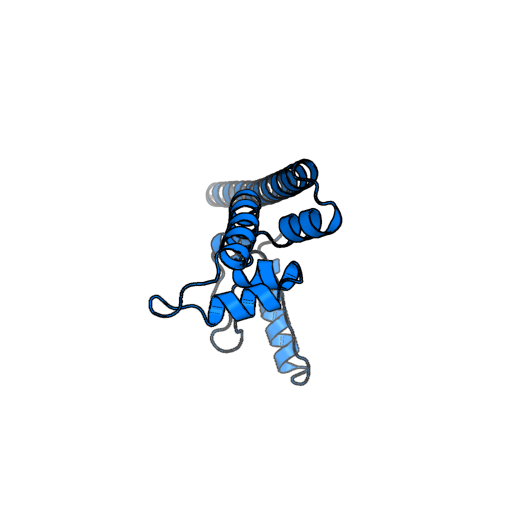8 ? 9.824 -3.556 -0.603 1.00 92.25 98 LEU A N 1
ATOM 794 C CA . LEU A 1 98 ? 10.354 -4.165 0.625 1.00 92.25 98 LEU A CA 1
ATOM 795 C C . LEU A 1 98 ? 10.829 -3.123 1.646 1.00 92.25 98 LEU A C 1
ATOM 797 O O . LEU A 1 98 ? 10.666 -3.337 2.843 1.00 92.25 98 LEU A O 1
ATOM 801 N N . VAL A 1 99 ? 11.388 -2.000 1.185 1.00 90.31 99 VAL A N 1
ATOM 802 C CA . VAL A 1 99 ? 11.833 -0.912 2.071 1.00 90.31 99 VAL A CA 1
ATOM 803 C C . VAL A 1 99 ? 10.653 -0.060 2.545 1.00 90.31 99 VAL A C 1
ATOM 805 O O . VAL A 1 99 ? 10.590 0.313 3.711 1.00 90.31 99 VAL A O 1
ATOM 808 N N . LEU A 1 100 ? 9.712 0.254 1.651 1.00 90.94 100 LEU A N 1
ATOM 809 C CA . LEU A 1 100 ? 8.569 1.125 1.958 1.00 90.94 100 LEU A CA 1
ATOM 810 C C . LEU A 1 100 ? 7.465 0.412 2.756 1.00 90.94 100 LEU A C 1
ATOM 812 O O . LEU A 1 100 ? 6.734 1.050 3.514 1.00 90.94 100 LEU A O 1
ATOM 816 N N . GLY A 1 101 ? 7.315 -0.898 2.559 1.00 90.69 101 GLY A N 1
ATOM 817 C CA . GLY A 1 101 ? 6.186 -1.682 3.046 1.00 90.69 101 GLY A CA 1
ATOM 818 C C . GLY A 1 101 ? 4.877 -1.382 2.304 1.00 90.69 101 GLY A C 1
ATOM 819 O O . GLY A 1 101 ? 4.852 -0.766 1.240 1.00 90.69 101 GLY A O 1
ATOM 820 N N . GLY A 1 102 ? 3.762 -1.831 2.888 1.00 91.44 102 GLY A N 1
ATOM 821 C CA . GLY A 1 102 ? 2.414 -1.678 2.323 1.00 91.44 102 GLY A CA 1
ATOM 822 C C . GLY A 1 102 ? 1.630 -0.467 2.836 1.00 91.44 102 GLY A C 1
ATOM 823 O O . GLY A 1 102 ? 0.449 -0.332 2.521 1.00 91.44 102 GLY A O 1
ATOM 824 N N . MET A 1 103 ? 2.216 0.390 3.678 1.00 92.31 103 MET A N 1
ATOM 825 C CA . MET A 1 103 ? 1.446 1.455 4.325 1.00 92.31 103 MET A CA 1
ATOM 826 C C . MET A 1 103 ? 1.013 2.515 3.290 1.00 92.31 103 MET A C 1
ATOM 828 O O . MET A 1 103 ? 1.882 3.116 2.651 1.00 92.31 103 MET A O 1
ATOM 832 N N . PRO A 1 104 ? -0.298 2.791 3.115 1.00 91.38 104 PRO A N 1
ATOM 833 C CA . PRO A 1 104 ? -0.785 3.651 2.032 1.00 91.38 104 PRO A CA 1
ATOM 834 C C . PRO A 1 104 ? -0.218 5.073 2.079 1.00 91.38 104 PRO A C 1
ATOM 836 O O . PRO A 1 104 ? 0.082 5.660 1.041 1.00 91.38 104 PRO A O 1
ATOM 839 N N . GLU A 1 105 ? -0.054 5.624 3.284 1.00 91.00 105 GLU A N 1
ATOM 840 C CA . GLU A 1 105 ? 0.490 6.966 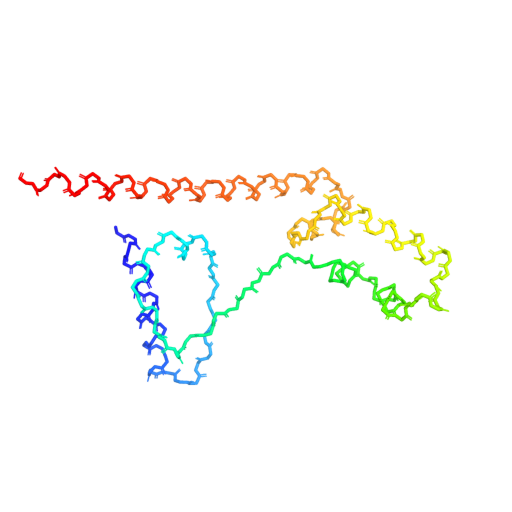3.496 1.00 91.00 105 GLU A CA 1
ATOM 841 C C . GLU A 1 105 ? 1.957 7.062 3.065 1.00 91.00 105 GLU A C 1
ATOM 843 O O . GLU A 1 105 ? 2.318 7.958 2.303 1.00 91.00 105 GLU A O 1
ATOM 848 N N . VAL A 1 106 ? 2.774 6.080 3.453 1.00 93.38 106 VAL A N 1
ATOM 849 C CA . VAL A 1 106 ? 4.191 5.995 3.071 1.00 93.38 106 VAL A CA 1
ATOM 850 C C . VAL A 1 106 ? 4.331 5.849 1.555 1.00 93.38 106 VAL A C 1
ATOM 852 O O . VAL A 1 106 ? 5.098 6.577 0.925 1.00 93.38 106 VAL A O 1
ATOM 855 N N . ILE A 1 107 ? 3.532 4.971 0.940 1.00 93.19 107 ILE A N 1
ATOM 856 C CA . ILE A 1 107 ? 3.521 4.786 -0.518 1.00 93.19 107 ILE A CA 1
ATOM 857 C C . ILE A 1 107 ? 3.118 6.085 -1.227 1.00 93.19 107 ILE A C 1
ATOM 859 O O . ILE A 1 107 ? 3.750 6.470 -2.210 1.00 93.19 107 ILE A O 1
ATOM 863 N N . LYS A 1 108 ? 2.107 6.801 -0.725 1.00 93.44 108 LYS A N 1
ATOM 864 C CA . LYS A 1 108 ? 1.670 8.085 -1.290 1.00 93.44 108 LYS A CA 1
ATOM 865 C C . LYS A 1 108 ? 2.773 9.143 -1.230 1.00 93.44 108 LYS A C 1
ATOM 867 O O . LYS A 1 108 ? 2.976 9.851 -2.218 1.00 93.44 108 LYS A O 1
ATOM 872 N N . VAL A 1 109 ? 3.486 9.242 -0.105 1.00 93.38 109 VAL A N 1
ATOM 873 C CA . VAL A 1 109 ? 4.638 10.146 0.039 1.00 93.38 109 VAL A CA 1
ATOM 874 C C . VAL A 1 109 ? 5.715 9.774 -0.975 1.00 93.38 109 VAL A C 1
ATOM 876 O O . VAL A 1 109 ? 6.110 10.630 -1.764 1.00 93.38 109 VAL A O 1
ATOM 879 N N . TYR A 1 110 ? 6.096 8.496 -1.050 1.00 93.88 110 TYR A N 1
ATOM 880 C CA . TYR A 1 110 ? 7.110 8.024 -1.991 1.00 93.88 110 TYR A CA 1
ATOM 881 C C . TYR A 1 110 ? 6.756 8.320 -3.452 1.00 93.88 110 TYR A C 1
ATOM 883 O O . TYR A 1 110 ? 7.597 8.780 -4.224 1.00 93.88 110 TYR A O 1
ATOM 891 N N . LEU A 1 111 ? 5.510 8.067 -3.858 1.00 91.81 111 LEU A N 1
ATOM 892 C CA . LEU A 1 111 ? 5.075 8.300 -5.234 1.00 91.81 111 LEU A CA 1
ATOM 893 C C . LEU A 1 111 ? 5.118 9.785 -5.613 1.00 91.81 111 LEU A C 1
ATOM 895 O O . LEU A 1 111 ? 5.391 10.086 -6.774 1.00 91.81 111 LEU A O 1
ATOM 899 N N . LYS A 1 112 ? 4.903 10.689 -4.648 1.00 93.19 112 LYS A N 1
ATOM 900 C CA . LYS A 1 112 ? 4.926 12.141 -4.858 1.00 93.19 112 LYS A CA 1
ATOM 901 C C . LYS A 1 112 ? 6.333 12.741 -4.795 1.00 93.19 112 LYS A C 1
ATOM 903 O O . LYS A 1 112 ? 6.659 13.567 -5.639 1.00 93.19 112 LYS A O 1
ATOM 908 N N . SER A 1 113 ? 7.137 12.382 -3.793 1.00 91.38 113 SER A N 1
ATOM 909 C CA . SER A 1 113 ? 8.439 13.019 -3.539 1.00 91.38 113 SER A CA 1
ATOM 910 C C . SER A 1 113 ? 9.629 12.244 -4.100 1.00 91.38 113 SER A C 1
ATOM 912 O O . SER A 1 113 ? 10.678 12.840 -4.316 1.00 91.38 113 SER A O 1
ATOM 914 N N . LYS A 1 114 ? 9.491 10.925 -4.301 1.00 90.06 114 LYS A N 1
ATOM 915 C CA . LYS A 1 114 ? 10.597 9.982 -4.564 1.00 90.06 114 LYS A CA 1
ATOM 916 C C . LYS A 1 114 ? 11.699 9.992 -3.494 1.00 90.06 114 LYS A C 1
ATOM 918 O O . LYS A 1 114 ? 12.755 9.403 -3.706 1.00 90.06 114 LYS A O 1
ATOM 923 N N . ASP A 1 115 ? 11.435 10.595 -2.338 1.00 91.00 115 ASP A N 1
ATOM 924 C CA . ASP A 1 115 ? 12.387 10.748 -1.243 1.00 91.00 115 ASP A CA 1
ATOM 925 C C . ASP A 1 115 ? 12.124 9.709 -0.146 1.00 91.00 115 ASP A C 1
ATOM 927 O O . ASP A 1 115 ? 11.066 9.698 0.491 1.00 91.00 115 ASP A O 1
ATOM 931 N N . LEU A 1 116 ? 13.108 8.838 0.084 1.00 88.75 116 LEU A N 1
ATOM 932 C CA . LEU A 1 116 ? 13.055 7.799 1.112 1.00 88.75 116 LEU A CA 1
ATOM 933 C C . LEU A 1 116 ? 13.151 8.369 2.533 1.00 88.75 116 LEU A C 1
ATOM 935 O O . LEU A 1 116 ? 12.585 7.785 3.456 1.00 88.75 116 LEU A O 1
ATOM 939 N N . ILE A 1 117 ? 13.801 9.518 2.724 1.00 91.69 117 ILE A N 1
ATOM 940 C CA . ILE A 1 117 ? 13.920 10.162 4.039 1.00 91.69 117 ILE A CA 1
ATOM 941 C C . ILE A 1 117 ? 12.548 10.679 4.476 1.00 91.69 117 ILE A C 1
ATOM 943 O O . ILE A 1 117 ? 12.126 10.453 5.611 1.00 91.69 117 ILE A O 1
ATOM 947 N N . ALA A 1 118 ? 11.813 11.314 3.559 1.00 90.38 118 ALA A N 1
ATOM 948 C CA . ALA A 1 118 ? 10.435 11.735 3.801 1.00 90.38 118 ALA A CA 1
ATOM 949 C C . ALA A 1 118 ? 9.512 10.548 4.133 1.00 90.38 118 ALA A C 1
ATOM 951 O O . ALA A 1 118 ? 8.630 10.673 4.981 1.00 90.38 118 ALA A O 1
ATOM 952 N N . CYS A 1 119 ? 9.740 9.389 3.510 1.00 91.62 119 CYS A N 1
ATOM 953 C CA . CYS A 1 119 ? 9.001 8.161 3.813 1.00 91.62 119 CYS A CA 1
ATOM 954 C C . CYS A 1 119 ? 9.290 7.645 5.228 1.00 91.62 119 CYS A C 1
ATOM 956 O O . CYS A 1 119 ? 8.359 7.254 5.928 1.00 91.62 119 CYS A O 1
ATOM 958 N N . GLY A 1 120 ? 10.556 7.686 5.658 1.00 89.94 120 GLY A N 1
ATOM 959 C CA . GLY A 1 120 ? 10.951 7.326 7.022 1.00 89.94 120 GLY A CA 1
ATOM 960 C C . GLY A 1 120 ? 10.258 8.196 8.069 1.00 89.94 120 GLY A C 1
ATOM 961 O O . GLY A 1 120 ? 9.645 7.669 8.989 1.00 89.94 120 GLY A O 1
ATOM 962 N N . ARG A 1 121 ? 10.237 9.520 7.860 1.00 92.06 121 ARG A N 1
ATOM 963 C CA . ARG A 1 121 ? 9.524 10.454 8.753 1.00 92.06 121 ARG A CA 1
ATOM 964 C C . ARG A 1 121 ? 8.031 10.144 8.842 1.00 92.06 121 ARG A C 1
ATOM 966 O O . ARG A 1 121 ? 7.493 10.069 9.938 1.00 92.06 121 ARG A O 1
ATOM 973 N N . ALA A 1 122 ? 7.384 9.895 7.702 1.00 91.81 122 ALA A N 1
ATOM 974 C CA . ALA A 1 122 ? 5.970 9.531 7.679 1.00 91.81 122 ALA A CA 1
ATOM 975 C C . ALA A 1 122 ? 5.692 8.231 8.455 1.00 91.81 122 ALA A C 1
ATOM 977 O O . ALA A 1 122 ? 4.676 8.126 9.137 1.00 91.81 122 ALA A O 1
ATOM 978 N N . LEU A 1 123 ? 6.595 7.247 8.382 1.00 90.00 123 LEU A N 1
ATOM 979 C CA . LEU A 1 123 ? 6.482 6.010 9.152 1.00 90.00 123 LEU A CA 1
ATOM 980 C C . LEU A 1 123 ? 6.661 6.255 10.660 1.00 90.00 123 LEU A C 1
ATOM 982 O O . LEU A 1 123 ? 5.884 5.727 11.458 1.00 90.00 123 LEU A O 1
ATOM 986 N N . ASP A 1 124 ? 7.644 7.068 11.047 1.00 91.25 124 ASP A N 1
ATOM 987 C CA . ASP A 1 124 ? 7.910 7.420 12.447 1.00 91.25 124 ASP A CA 1
ATOM 988 C C . ASP A 1 124 ? 6.740 8.182 13.079 1.00 91.25 124 ASP A C 1
ATOM 990 O O . ASP A 1 124 ? 6.340 7.883 14.212 1.00 91.25 124 ASP A O 1
ATOM 994 N N . ASP A 1 125 ? 6.139 9.111 12.336 1.00 91.12 125 ASP A N 1
ATOM 995 C CA . ASP A 1 125 ? 4.942 9.842 12.754 1.00 91.12 125 ASP A CA 1
ATOM 996 C C . ASP A 1 125 ? 3.770 8.879 12.992 1.00 91.12 125 ASP A C 1
ATOM 998 O O . ASP A 1 125 ? 3.076 8.960 14.011 1.00 91.12 125 ASP A O 1
ATOM 1002 N N . LEU A 1 126 ? 3.598 7.895 12.105 1.00 87.81 126 LEU A N 1
ATOM 1003 C CA . LEU A 1 126 ? 2.576 6.854 12.216 1.00 87.81 126 LEU A CA 1
ATOM 1004 C C . LEU A 1 126 ? 2.771 5.973 13.452 1.00 87.81 126 LEU A C 1
ATOM 1006 O O . LEU A 1 126 ? 1.825 5.733 14.207 1.00 87.81 126 LEU A O 1
ATOM 1010 N N . ILE A 1 127 ? 4.003 5.521 13.693 1.00 87.88 127 ILE A N 1
ATOM 1011 C CA . ILE A 1 127 ? 4.359 4.723 14.872 1.00 87.88 127 ILE A CA 1
ATOM 1012 C C . ILE A 1 127 ? 4.141 5.539 16.149 1.00 87.88 127 ILE A C 1
ATOM 1014 O O . ILE A 1 127 ? 3.633 5.014 17.142 1.00 87.88 127 ILE A O 1
ATOM 1018 N N . THR A 1 128 ? 4.512 6.818 16.138 1.00 89.56 128 THR A N 1
ATOM 1019 C CA . THR A 1 128 ? 4.365 7.716 17.289 1.00 89.56 128 THR A CA 1
ATOM 1020 C C . THR A 1 128 ? 2.897 7.969 17.605 1.00 89.56 128 THR A C 1
ATOM 1022 O O . THR A 1 128 ? 2.493 7.835 18.761 1.00 89.56 128 THR A O 1
ATOM 1025 N N . SER A 1 129 ? 2.084 8.255 16.587 1.00 85.94 129 SER A N 1
ATOM 1026 C CA . SER A 1 129 ? 0.633 8.420 16.713 1.00 85.94 129 SER A CA 1
ATOM 1027 C C . SER A 1 129 ? -0.025 7.157 17.274 1.00 85.94 129 SER A C 1
ATOM 1029 O O . SER A 1 129 ? -0.748 7.218 18.272 1.00 85.94 129 SER A O 1
ATOM 1031 N N . LEU A 1 130 ? 0.329 5.988 16.725 1.00 83.50 130 LEU A N 1
ATOM 1032 C CA . LEU A 1 130 ? -0.153 4.700 17.214 1.00 83.50 130 LEU A CA 1
ATOM 1033 C C . LEU A 1 130 ? 0.208 4.503 18.695 1.00 83.50 130 LEU A C 1
ATOM 1035 O O . LEU A 1 130 ? -0.668 4.233 19.516 1.00 83.50 130 LEU A O 1
ATOM 1039 N N . LYS A 1 131 ? 1.479 4.697 19.074 1.00 82.62 131 LYS A N 1
ATOM 1040 C CA . LYS A 1 131 ? 1.940 4.589 20.472 1.00 82.62 131 LYS A CA 1
ATOM 1041 C C . LYS A 1 131 ? 1.209 5.556 21.405 1.00 82.62 131 LYS A C 1
ATOM 1043 O O . LYS A 1 131 ? 0.840 5.169 22.516 1.00 82.62 131 LYS A O 1
ATOM 1048 N N . ALA A 1 132 ? 0.997 6.798 20.971 1.00 82.12 132 ALA A N 1
ATOM 1049 C CA . ALA A 1 132 ? 0.270 7.798 21.742 1.00 82.12 132 ALA A CA 1
ATOM 1050 C C . ALA A 1 132 ? -1.180 7.361 21.995 1.00 82.12 132 ALA A C 1
ATOM 1052 O O . ALA A 1 132 ? -1.681 7.513 23.112 1.00 82.12 132 ALA A O 1
ATOM 1053 N N . ASP A 1 133 ? -1.832 6.760 21.001 1.00 78.44 133 ASP A N 1
ATOM 1054 C CA . ASP A 1 133 ? -3.170 6.203 21.162 1.00 78.44 133 ASP A CA 1
ATOM 1055 C C . ASP A 1 133 ? -3.179 5.015 22.128 1.00 78.44 133 ASP A C 1
ATOM 1057 O O . ASP A 1 133 ? -3.952 5.036 23.086 1.00 78.44 133 ASP A O 1
ATOM 1061 N N . PHE A 1 134 ? -2.251 4.059 22.008 1.00 74.25 134 PHE A N 1
ATOM 1062 C CA . PHE A 1 134 ? -2.091 2.974 22.991 1.00 74.25 134 PHE A CA 1
ATOM 1063 C C . PHE A 1 134 ? -1.917 3.491 24.435 1.00 74.25 134 PHE A C 1
ATOM 1065 O O . PHE A 1 134 ? -2.511 2.948 25.373 1.00 74.25 134 PHE A O 1
ATOM 1072 N N . ALA A 1 135 ? -1.144 4.563 24.640 1.00 72.88 135 ALA A N 1
ATOM 1073 C CA . ALA A 1 135 ? -0.931 5.154 25.963 1.00 72.88 135 ALA A CA 1
ATOM 1074 C C . ALA A 1 135 ? -2.208 5.781 26.557 1.00 72.88 135 ALA A C 1
ATOM 1076 O O . ALA A 1 135 ? -2.417 5.712 27.776 1.00 72.88 135 ALA A O 1
ATOM 1077 N N . LYS A 1 136 ? -3.087 6.357 25.721 1.00 66.00 136 LYS A N 1
ATOM 1078 C CA . LYS A 1 136 ? -4.408 6.840 26.162 1.00 66.00 136 LYS A CA 1
ATOM 1079 C C . LYS A 1 136 ? -5.253 5.686 26.700 1.00 66.00 136 LYS A C 1
ATOM 1081 O O . LYS A 1 136 ? -5.860 5.835 27.761 1.00 66.00 136 LYS A O 1
ATOM 1086 N N . TYR A 1 137 ? -5.239 4.533 26.029 1.00 59.91 137 TYR A N 1
ATOM 1087 C CA . TYR A 1 137 ? -6.000 3.368 26.479 1.00 59.91 137 TYR A CA 1
ATOM 1088 C C . TYR A 1 137 ? -5.430 2.748 27.763 1.00 59.91 137 TYR A C 1
ATOM 1090 O O . TYR A 1 137 ? -6.193 2.468 28.684 1.00 59.91 137 TYR A O 1
ATOM 1098 N N . LYS A 1 138 ? -4.101 2.621 27.906 1.00 57.59 138 LYS A N 1
ATOM 1099 C CA . LYS A 1 138 ? -3.470 2.069 29.126 1.00 57.59 138 LYS A CA 1
ATOM 1100 C C . LYS A 1 138 ? -3.854 2.843 30.396 1.00 57.59 138 LYS A C 1
ATOM 1102 O O . LYS A 1 138 ? -4.126 2.242 31.435 1.00 57.59 138 LYS A O 1
ATOM 1107 N N . ARG A 1 139 ? -3.933 4.178 30.309 1.00 55.00 139 ARG A N 1
ATOM 1108 C CA . ARG A 1 139 ? -4.365 5.040 31.427 1.00 55.00 139 ARG A CA 1
ATOM 1109 C C . ARG A 1 139 ? -5.832 4.806 31.803 1.00 55.00 139 ARG A C 1
ATOM 1111 O O . ARG A 1 139 ? -6.190 4.940 32.971 1.00 55.00 139 ARG A O 1
ATOM 1118 N N . GLN A 1 140 ? -6.666 4.433 30.833 1.00 52.28 140 GLN A N 1
ATOM 1119 C CA . GLN A 1 140 ? -8.078 4.161 31.064 1.00 52.28 140 GLN A CA 1
ATOM 1120 C C . GLN A 1 140 ? -8.278 2.884 31.891 1.00 52.28 140 GLN A C 1
ATOM 1122 O O . GLN A 1 140 ? -9.032 2.921 32.860 1.00 52.28 140 GLN A O 1
ATOM 1127 N N . TYR A 1 141 ? -7.550 1.799 31.611 1.00 49.69 141 TYR A N 1
ATOM 1128 C CA . TYR A 1 141 ? -7.653 0.565 32.406 1.00 49.69 141 TYR A CA 1
ATOM 1129 C C . TYR A 1 141 ? -7.175 0.710 33.846 1.00 49.69 141 TYR A C 1
ATOM 1131 O O . TYR A 1 141 ? -7.813 0.182 34.755 1.00 49.69 141 TYR A O 1
ATOM 1139 N N . LEU A 1 142 ? -6.089 1.458 34.071 1.00 47.06 142 LEU A N 1
ATOM 1140 C CA . LEU A 1 142 ? -5.557 1.666 35.420 1.00 47.06 142 LEU A CA 1
ATOM 1141 C C . LEU A 1 142 ? -6.578 2.387 36.323 1.00 47.06 142 LEU A C 1
ATOM 1143 O O . LEU A 1 142 ? -6.736 2.044 37.492 1.00 47.06 142 LEU A O 1
ATOM 1147 N N . PHE A 1 143 ? -7.339 3.333 35.761 1.00 45.09 143 PHE A N 1
ATOM 1148 C CA . PHE A 1 143 ? -8.414 4.029 36.475 1.00 45.09 143 PHE A CA 1
ATOM 1149 C C . PHE A 1 143 ? -9.645 3.148 36.755 1.00 45.09 143 PHE A C 1
ATOM 1151 O O . PHE A 1 143 ? -10.303 3.342 37.778 1.00 45.09 143 PHE A O 1
ATOM 1158 N N . TYR A 1 144 ? -9.963 2.176 35.892 1.00 45.00 144 TYR A N 1
ATOM 1159 C CA . TYR A 1 144 ? -11.042 1.213 36.155 1.00 45.00 144 TYR A CA 1
ATOM 1160 C C . TYR A 1 144 ? -10.668 0.212 37.260 1.00 45.00 144 TYR A C 1
ATOM 1162 O O . TYR A 1 144 ? -11.521 -0.116 38.085 1.00 45.00 144 TYR A O 1
ATOM 1170 N N . GLY A 1 145 ? -9.398 -0.205 37.335 1.00 43.81 145 GLY A N 1
ATOM 1171 C CA . GLY A 1 145 ? -8.893 -1.055 38.419 1.00 43.81 145 GLY A CA 1
ATOM 1172 C C . GLY A 1 145 ? -8.984 -0.387 39.795 1.00 43.81 145 GLY A C 1
ATOM 1173 O O . GLY A 1 145 ? -9.438 -1.008 40.750 1.00 43.81 145 GLY A O 1
ATOM 1174 N N . LEU A 1 146 ? -8.656 0.906 39.892 1.00 48.00 146 LEU A N 1
ATOM 1175 C CA . LEU A 1 146 ? -8.658 1.641 41.166 1.00 48.00 146 LEU A CA 1
ATOM 1176 C C . LEU A 1 146 ? -10.059 2.029 41.677 1.00 48.00 146 LEU A C 1
ATOM 1178 O O . LEU A 1 146 ? -10.224 2.273 42.869 1.00 48.00 146 LEU A O 1
ATOM 1182 N N . ARG A 1 147 ? -11.096 2.043 40.826 1.00 40.75 147 ARG A N 1
ATOM 1183 C CA . ARG A 1 147 ? -12.488 2.253 41.280 1.00 40.75 147 ARG A CA 1
ATOM 1184 C C . ARG A 1 147 ? -13.159 1.001 41.843 1.00 40.75 147 ARG A C 1
ATOM 1186 O O . ARG A 1 147 ? -14.139 1.152 42.565 1.00 40.75 147 ARG A O 1
ATOM 1193 N N . LYS A 1 148 ? -12.659 -0.206 41.548 1.00 40.78 148 LYS A N 1
ATOM 1194 C CA . LYS A 1 148 ? -13.197 -1.446 42.138 1.00 40.78 148 LYS A CA 1
ATOM 1195 C C . LYS A 1 148 ? -12.798 -1.650 43.606 1.00 40.78 148 LYS A C 1
ATOM 1197 O O . LYS A 1 148 ? -13.461 -2.424 44.279 1.00 40.78 148 LYS A O 1
ATOM 1202 N N . TYR A 1 149 ? -11.780 -0.942 44.101 1.00 41.34 149 TYR A N 1
ATOM 1203 C CA . TYR A 1 149 ? -11.250 -1.105 45.465 1.00 41.34 149 TYR A CA 1
ATOM 1204 C C . TYR A 1 149 ? -11.488 0.096 46.394 1.00 41.34 149 TYR A C 1
ATOM 1206 O O . TYR A 1 149 ? -11.009 0.091 47.518 1.00 41.34 149 TYR A O 1
ATOM 1214 N N . SER A 1 150 ? -12.219 1.123 45.948 1.00 37.38 150 SER A N 1
ATOM 1215 C CA . SER A 1 150 ? -12.513 2.316 46.764 1.00 37.38 150 SER A CA 1
ATOM 1216 C C . SER A 1 150 ? -13.994 2.440 47.150 1.00 37.38 150 SE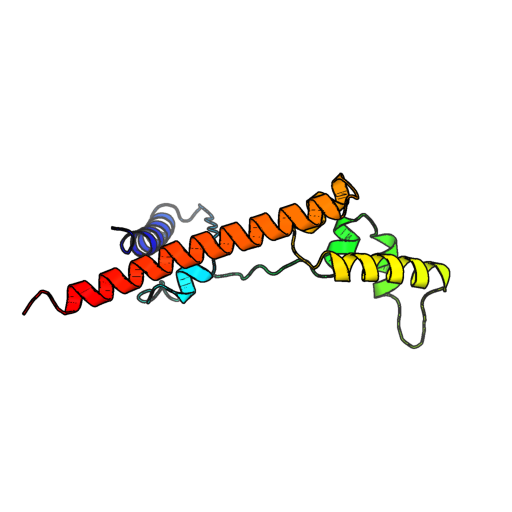R A C 1
ATOM 1218 O O . SER A 1 150 ? -14.421 3.500 47.602 1.00 37.38 150 SER A O 1
ATOM 1220 N N . ILE A 1 151 ? -14.774 1.373 46.947 1.00 45.34 151 ILE A N 1
ATOM 1221 C CA . ILE A 1 151 ? -16.129 1.210 47.485 1.00 45.34 151 ILE A CA 1
ATOM 1222 C C . ILE A 1 151 ? -16.163 -0.147 48.202 1.00 45.34 151 ILE A C 1
ATOM 1224 O O . ILE A 1 151 ? -16.669 -1.135 47.673 1.00 45.34 151 ILE A O 1
ATOM 1228 N N . GLN A 1 152 ? -15.537 -0.191 49.374 1.00 39.53 152 GLN A N 1
ATOM 1229 C CA . GLN A 1 152 ? -15.895 -1.070 50.485 1.00 39.53 152 GLN A CA 1
ATOM 1230 C C . GLN A 1 152 ? -15.918 -0.212 51.742 1.00 39.53 152 GLN A C 1
ATOM 1232 O O . GLN A 1 152 ? -15.040 0.677 51.840 1.00 39.53 152 GLN A O 1
#

Organism: NCBI:txid496056

Secondary structure (DSSP, 8-state):
--HHHHHHHHHHHHHHHHH-TT--------HHHHHHS------TTT-------P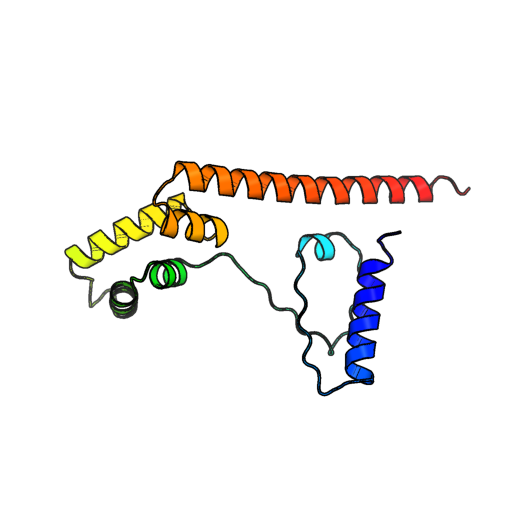PPHHHHHHHTT-HHHHHHHHH-BTTBPPPHHHHHHHHHHHHHHHHH-S-HHHHHHHHHH--HHHHHHHHHHHHHHHHHHHHHHHHHHHHHHHHSSS--

Radius of gyration: 22.76 Å; chains: 1; bounding box: 51×35×71 Å

Foldseek 3Di:
DCVVVLVVVLVVLVVCCVPPVVDDDDDDDDVVVVVQDPDPDRPPPRDDDDDDDFADLLVLCVVLVNVVLSVQVVVDDPVRHDDPVSVVVSVVSVVVCVLLPRHPQLSVCCSPPVDVVSSVVSVVVVVVVVVVVVVVSVVVVVVVVVVVPPPD